Protein AF-A0A1Y0IFP1-F1 (afdb_monomer_lite)

pLDDT: mean 71.05, std 14.45, range [35.88, 90.44]

Organism: NCBI:txid141451

Structure (mmCIF, N/CA/C/O backbone):
data_AF-A0A1Y0IFP1-F1
#
_entry.id   AF-A0A1Y0IFP1-F1
#
loop_
_atom_site.group_PDB
_atom_site.id
_atom_site.type_symbol
_atom_site.label_atom_id
_atom_site.label_alt_id
_atom_site.label_comp_id
_atom_site.label_asym_id
_atom_site.label_entity_id
_atom_site.label_seq_id
_atom_site.pdbx_PDB_ins_code
_atom_site.Cartn_x
_atom_site.Cartn_y
_atom_site.Cartn_z
_atom_site.occupancy
_atom_site.B_iso_or_equiv
_atom_site.auth_seq_id
_atom_site.auth_comp_id
_atom_site.auth_asym_id
_atom_site.auth_atom_id
_atom_site.pdbx_PDB_model_num
ATOM 1 N N . MET A 1 1 ? 14.434 48.097 41.853 1.00 39.47 1 MET A N 1
ATOM 2 C CA . MET A 1 1 ? 14.015 47.614 40.520 1.00 39.47 1 MET A CA 1
ATOM 3 C C . MET A 1 1 ? 14.047 46.092 40.541 1.00 39.47 1 MET A C 1
ATOM 5 O O . MET A 1 1 ? 15.066 45.513 40.209 1.00 39.47 1 MET A O 1
ATOM 9 N N . ASN A 1 2 ? 12.968 45.457 41.003 1.00 35.88 2 ASN A N 1
ATOM 10 C CA . ASN A 1 2 ? 12.822 43.999 41.021 1.00 35.88 2 ASN A CA 1
ATOM 11 C C . ASN A 1 2 ? 11.522 43.679 40.283 1.00 35.88 2 ASN A C 1
ATOM 13 O O . ASN A 1 2 ? 10.449 43.979 40.799 1.00 35.88 2 ASN A O 1
ATOM 17 N N . HIS A 1 3 ? 11.609 43.127 39.073 1.00 41.09 3 HIS A N 1
ATOM 18 C CA . HIS A 1 3 ? 10.436 42.660 38.338 1.00 41.09 3 HIS A CA 1
ATOM 19 C C . HIS A 1 3 ? 10.371 41.136 38.398 1.00 41.09 3 HIS A C 1
ATOM 21 O O . HIS A 1 3 ? 11.137 40.428 37.751 1.00 41.09 3 HIS A O 1
ATOM 27 N N . ASN A 1 4 ? 9.440 40.673 39.231 1.00 44.25 4 ASN A N 1
ATOM 28 C CA . ASN A 1 4 ? 9.051 39.287 39.437 1.00 44.25 4 ASN A CA 1
ATOM 29 C C . ASN A 1 4 ? 8.322 38.784 38.176 1.00 44.25 4 ASN A C 1
ATOM 31 O O . ASN A 1 4 ? 7.269 39.305 37.812 1.00 44.25 4 ASN A O 1
ATOM 35 N N . TRP A 1 5 ? 8.903 37.812 37.470 1.00 40.59 5 TRP A N 1
ATOM 36 C CA . TRP A 1 5 ? 8.449 37.349 36.145 1.00 40.59 5 TRP A CA 1
ATOM 37 C C . TRP A 1 5 ? 7.457 36.166 36.212 1.00 40.59 5 TRP A C 1
ATOM 39 O O . TRP A 1 5 ? 7.154 35.550 35.195 1.00 40.59 5 TRP A O 1
ATOM 49 N N . ALA A 1 6 ? 6.956 35.822 37.405 1.00 49.34 6 ALA A N 1
ATOM 50 C CA . ALA A 1 6 ? 6.288 34.542 37.670 1.00 49.34 6 ALA A CA 1
ATOM 51 C C . ALA A 1 6 ? 4.742 34.563 37.679 1.00 49.34 6 ALA A C 1
ATOM 53 O O . ALA A 1 6 ? 4.132 33.523 37.899 1.00 49.34 6 ALA A O 1
ATOM 54 N N . GLU A 1 7 ? 4.074 35.690 37.405 1.00 48.81 7 GLU A N 1
ATOM 55 C CA . GLU A 1 7 ? 2.613 35.809 37.621 1.00 48.81 7 GLU A CA 1
ATOM 56 C C . GLU A 1 7 ? 1.741 35.890 36.350 1.00 48.81 7 GLU A C 1
ATOM 58 O O . GLU A 1 7 ? 0.549 36.173 36.439 1.00 48.81 7 GLU A O 1
ATOM 63 N N . LYS A 1 8 ? 2.271 35.638 35.141 1.00 50.06 8 LYS A N 1
ATOM 64 C CA . LYS A 1 8 ? 1.519 35.908 33.890 1.00 50.06 8 LYS A CA 1
ATOM 65 C C . LYS A 1 8 ? 0.903 34.728 33.130 1.00 50.06 8 LYS A C 1
ATOM 67 O O . LYS A 1 8 ? 0.351 34.965 32.056 1.00 50.06 8 LYS A O 1
ATOM 72 N N . HIS A 1 9 ? 0.885 33.496 33.649 1.00 47.38 9 HIS A N 1
ATOM 73 C CA . HIS A 1 9 ? 0.280 32.376 32.902 1.00 47.38 9 HIS A CA 1
ATOM 74 C C . HIS A 1 9 ? -0.525 31.363 33.743 1.00 47.38 9 HIS A C 1
ATOM 76 O O . HIS A 1 9 ? -0.052 30.253 33.976 1.00 47.38 9 HIS A O 1
ATOM 82 N N . PRO A 1 10 ? -1.795 31.643 34.095 1.00 47.75 10 PRO A N 1
ATOM 83 C CA . PRO A 1 10 ? -2.698 30.630 34.635 1.00 47.75 10 PRO A CA 1
ATOM 84 C C . PRO A 1 10 ? -3.488 29.960 33.496 1.00 47.75 10 PRO A C 1
ATOM 86 O O . PRO A 1 10 ? -4.673 30.225 33.332 1.00 47.75 10 PRO A O 1
ATOM 89 N N . ARG A 1 11 ? -2.845 29.140 32.645 1.00 44.00 11 ARG A N 1
ATOM 90 C CA . ARG A 1 11 ? -3.553 28.357 31.595 1.00 44.00 11 ARG A CA 1
ATOM 91 C C . ARG A 1 11 ? -2.975 26.965 31.290 1.00 44.00 11 ARG A C 1
ATOM 93 O O . ARG A 1 11 ? -3.316 26.369 30.274 1.00 44.00 11 ARG A O 1
ATOM 100 N N . PHE A 1 12 ? -2.155 26.399 32.173 1.00 52.84 12 PHE A N 1
ATOM 101 C CA . PHE A 1 12 ? -1.740 24.994 32.082 1.00 52.84 12 PHE A CA 1
ATOM 102 C C . PHE A 1 12 ? -2.492 24.180 33.134 1.00 52.84 12 PHE A C 1
ATOM 104 O O . PHE A 1 12 ? -2.052 24.106 34.272 1.00 52.84 12 PHE A O 1
ATOM 111 N N . GLY A 1 13 ? -3.644 23.594 32.790 1.00 53.62 13 GLY A N 1
ATOM 112 C CA . GLY A 1 13 ? -4.317 22.741 33.776 1.00 53.62 13 GLY A CA 1
ATOM 113 C C . GLY A 1 13 ? -5.567 21.965 33.379 1.00 53.62 13 GLY A C 1
ATOM 114 O O . GLY A 1 13 ? -5.883 21.023 34.089 1.00 53.62 13 GLY A O 1
ATOM 115 N N . GLN A 1 14 ? -6.283 22.282 32.291 1.00 48.28 14 GLN A N 1
ATOM 116 C CA . GLN A 1 14 ? -7.579 21.612 32.024 1.00 48.28 14 GLN A CA 1
ATOM 117 C C . GLN A 1 14 ? -7.843 21.223 30.557 1.00 48.28 14 GLN A C 1
ATOM 119 O O . GLN A 1 14 ? -8.987 21.125 30.133 1.00 48.28 14 GLN A O 1
ATOM 124 N N . GLY A 1 15 ? -6.794 20.965 29.767 1.00 47.62 15 GLY A N 1
ATOM 125 C CA . GLY A 1 15 ? -6.929 20.489 28.376 1.00 47.62 15 GLY A CA 1
ATOM 126 C C . GLY A 1 15 ? -6.120 19.237 28.021 1.00 47.62 15 GLY A C 1
ATOM 127 O O . GLY A 1 15 ? -6.181 18.779 26.885 1.00 47.62 15 GLY A O 1
ATOM 128 N N . GLN A 1 16 ? -5.343 18.681 28.957 1.00 53.25 16 GLN A N 1
ATOM 129 C CA . GLN A 1 16 ? -4.388 17.603 28.655 1.00 53.25 16 GLN A CA 1
ATOM 130 C C . GLN A 1 16 ? -5.022 16.202 28.642 1.00 53.25 16 GLN A C 1
ATOM 132 O O . GLN A 1 16 ? -4.503 15.308 27.979 1.00 53.25 16 GLN A O 1
ATOM 137 N N . ALA A 1 17 ? -6.157 15.997 29.317 1.00 52.28 17 ALA A N 1
ATOM 138 C CA . ALA A 1 17 ? -6.799 14.681 29.378 1.00 52.28 17 ALA A CA 1
ATOM 139 C C . ALA A 1 17 ? -7.459 14.284 28.041 1.00 52.28 17 ALA A C 1
ATOM 141 O O . ALA A 1 17 ? -7.313 13.149 27.590 1.00 52.28 17 ALA A O 1
ATOM 142 N N . LEU A 1 18 ? -8.116 15.232 27.357 1.00 51.00 18 LEU A N 1
ATOM 143 C CA . LEU A 1 18 ? -8.811 14.968 26.089 1.00 51.00 18 LEU A CA 1
ATOM 144 C C . LEU A 1 18 ? -7.840 14.760 24.917 1.00 51.00 18 LEU A C 1
ATOM 146 O O . LEU A 1 18 ? -8.060 13.890 24.077 1.00 51.00 18 LEU A O 1
ATOM 150 N N . THR A 1 19 ? -6.733 15.506 24.867 1.00 57.38 19 THR A N 1
ATOM 151 C CA . THR A 1 19 ? -5.720 15.348 23.810 1.00 57.38 19 THR A CA 1
ATOM 152 C C . THR A 1 19 ? -4.904 14.070 23.977 1.00 57.38 19 THR A C 1
ATOM 154 O O . THR A 1 19 ? -4.587 13.418 22.981 1.00 57.38 19 THR A O 1
ATOM 157 N N . SER A 1 20 ? -4.615 13.660 25.214 1.00 57.84 20 SER A N 1
ATOM 158 C CA . SER A 1 20 ? -3.878 12.421 25.494 1.00 57.84 20 SER A CA 1
ATOM 159 C C . SER A 1 20 ? -4.678 11.174 25.108 1.00 57.84 20 SER A C 1
ATOM 161 O O . SER A 1 20 ? -4.126 10.270 24.482 1.00 57.84 20 SER A O 1
ATOM 163 N N . ALA A 1 21 ? -5.987 11.145 25.386 1.00 53.50 21 ALA A N 1
ATOM 164 C CA . ALA A 1 21 ? -6.860 10.035 24.995 1.00 53.50 21 ALA A CA 1
ATOM 165 C C . ALA A 1 21 ? -7.050 9.945 23.467 1.00 53.50 21 ALA A C 1
ATOM 167 O O . ALA A 1 21 ? -6.916 8.864 22.891 1.00 53.50 21 ALA A O 1
ATOM 168 N N . LEU A 1 22 ? -7.267 11.080 22.787 1.00 54.16 22 LEU A N 1
ATOM 169 C CA . LEU A 1 22 ? -7.369 11.129 21.320 1.00 54.16 22 LEU A CA 1
ATOM 170 C C . LEU A 1 22 ? -6.052 10.738 20.629 1.00 54.16 22 LEU A C 1
ATOM 172 O O . LEU A 1 22 ? -6.069 10.054 19.605 1.00 54.16 22 LEU A O 1
ATOM 176 N N . THR A 1 23 ? -4.909 11.114 21.209 1.00 60.47 23 THR A N 1
ATOM 177 C CA . THR A 1 23 ? -3.589 10.702 20.709 1.00 60.47 23 THR A CA 1
ATOM 178 C C . THR A 1 23 ? -3.365 9.208 20.938 1.00 60.47 23 THR A C 1
ATOM 180 O O . THR A 1 23 ? -2.937 8.514 20.021 1.00 60.47 23 THR A O 1
ATOM 183 N N . SER A 1 24 ? -3.719 8.677 22.110 1.00 57.31 24 SER A N 1
ATOM 184 C CA . SER A 1 24 ? -3.592 7.248 22.429 1.00 57.31 24 SER A CA 1
ATOM 185 C C . SER A 1 24 ? -4.403 6.367 21.466 1.00 57.31 24 SER A C 1
ATOM 187 O O . SER A 1 24 ? -3.849 5.470 20.825 1.00 57.31 24 SER A O 1
ATOM 189 N N . LEU A 1 25 ? -5.680 6.702 21.235 1.00 56.22 25 LEU A N 1
ATOM 190 C CA . LEU A 1 25 ? -6.543 5.995 20.276 1.00 56.22 25 LEU A CA 1
ATOM 191 C C . LEU A 1 25 ? -6.045 6.131 18.824 1.00 56.22 25 LEU A C 1
ATOM 193 O O . LEU A 1 25 ? -6.084 5.174 18.041 1.00 56.22 25 LEU A O 1
ATOM 197 N N . GLY A 1 26 ? -5.521 7.306 18.462 1.00 60.22 26 GLY A N 1
ATOM 198 C CA . GLY A 1 26 ? -4.881 7.543 17.168 1.00 60.22 26 GLY A CA 1
ATOM 199 C C . GLY A 1 26 ? -3.606 6.718 16.964 1.00 60.22 26 GLY A C 1
ATOM 200 O O . GLY A 1 26 ? -3.353 6.234 15.868 1.00 60.22 26 GLY A O 1
ATOM 201 N N . THR A 1 27 ? -2.814 6.488 18.009 1.00 60.69 27 THR A N 1
ATOM 202 C CA . THR A 1 27 ? -1.522 5.792 17.879 1.00 60.69 27 THR A CA 1
ATOM 203 C C . THR A 1 27 ? -1.719 4.282 17.732 1.00 60.69 27 THR A C 1
ATOM 205 O O . THR A 1 27 ? -1.158 3.669 16.826 1.00 60.69 27 THR A O 1
ATOM 208 N N . VAL A 1 28 ? -2.613 3.698 18.539 1.00 60.19 28 VAL A N 1
ATOM 209 C CA . VAL A 1 28 ? -2.962 2.264 18.486 1.00 60.19 28 VAL A CA 1
ATOM 210 C C . VAL A 1 28 ? -3.570 1.881 17.134 1.00 60.19 28 VAL A C 1
ATOM 212 O O . VAL A 1 28 ? -3.229 0.850 16.551 1.00 60.19 28 VAL A O 1
ATOM 215 N N . SER A 1 29 ? -4.449 2.734 16.602 1.00 62.25 29 SER A N 1
ATOM 216 C CA . SER A 1 29 ? -5.057 2.519 15.288 1.00 62.25 29 SER A CA 1
ATOM 217 C C . SER A 1 29 ? -4.041 2.551 14.148 1.00 62.25 29 SER A C 1
ATOM 219 O O . SER A 1 29 ? -4.097 1.704 13.254 1.00 62.25 29 SER A O 1
ATOM 221 N N . LEU A 1 30 ? -3.101 3.495 14.196 1.00 68.12 30 LEU A N 1
ATOM 222 C CA . LEU A 1 30 ? -2.040 3.620 13.202 1.00 68.12 30 LEU A CA 1
ATOM 223 C C . LEU A 1 30 ? -1.070 2.440 13.251 1.00 68.12 30 LEU A C 1
ATOM 225 O O . LEU A 1 30 ? -0.670 1.940 12.199 1.00 68.12 30 LEU A O 1
ATOM 229 N N . ASP A 1 31 ? -0.704 1.970 14.442 1.00 70.25 31 ASP A N 1
ATOM 230 C CA . ASP A 1 31 ? 0.204 0.834 14.580 1.00 70.25 31 ASP A CA 1
ATOM 231 C C . ASP A 1 31 ? -0.402 -0.438 13.991 1.00 70.25 31 ASP A C 1
ATOM 233 O O . ASP A 1 31 ? 0.243 -1.094 13.168 1.00 70.25 31 ASP A O 1
ATOM 237 N N . LEU A 1 32 ? -1.660 -0.750 14.304 1.00 72.56 32 LEU A N 1
ATOM 238 C CA . LEU A 1 32 ? -2.330 -1.935 13.765 1.00 72.56 32 LEU A CA 1
ATOM 239 C C . LEU A 1 32 ? -2.459 -1.889 12.231 1.00 72.56 32 LEU A C 1
ATOM 241 O O . LEU A 1 32 ? -2.178 -2.882 11.550 1.00 72.56 32 LEU A O 1
ATOM 245 N N . ASP A 1 33 ? -2.774 -0.721 11.668 1.00 73.81 33 ASP A N 1
ATOM 246 C CA . ASP A 1 33 ? -2.806 -0.523 10.217 1.00 73.81 33 ASP A CA 1
ATOM 247 C C . ASP A 1 33 ? -1.417 -0.738 9.580 1.00 73.81 33 ASP A C 1
ATOM 249 O O . ASP A 1 33 ? -1.301 -1.321 8.493 1.00 73.81 33 ASP A O 1
ATOM 253 N N . HIS A 1 34 ? -0.337 -0.321 10.253 1.00 78.94 34 HIS A N 1
ATOM 254 C CA . HIS A 1 34 ? 1.031 -0.593 9.802 1.00 78.94 34 HIS A CA 1
ATOM 255 C C . HIS A 1 34 ? 1.375 -2.085 9.849 1.00 78.94 34 HIS A C 1
ATOM 257 O O . HIS A 1 34 ? 2.002 -2.584 8.911 1.00 78.94 34 HIS A O 1
ATOM 263 N N . TRP A 1 35 ? 0.957 -2.806 10.893 1.00 79.62 35 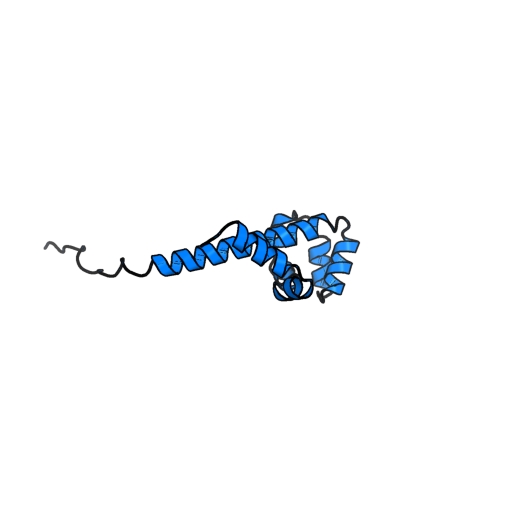TRP A N 1
ATOM 264 C CA . TRP A 1 35 ? 1.177 -4.251 11.017 1.00 79.62 35 TRP A CA 1
ATOM 265 C C . TRP A 1 35 ? 0.469 -5.040 9.908 1.00 79.62 35 TRP A C 1
ATOM 267 O O . TRP A 1 35 ? 1.092 -5.897 9.276 1.00 79.62 35 TRP A O 1
ATOM 277 N N . ILE A 1 36 ? -0.786 -4.705 9.592 1.00 78.81 36 ILE A N 1
ATOM 278 C CA . ILE A 1 36 ? -1.541 -5.351 8.503 1.00 78.81 36 ILE A CA 1
ATOM 279 C C . ILE A 1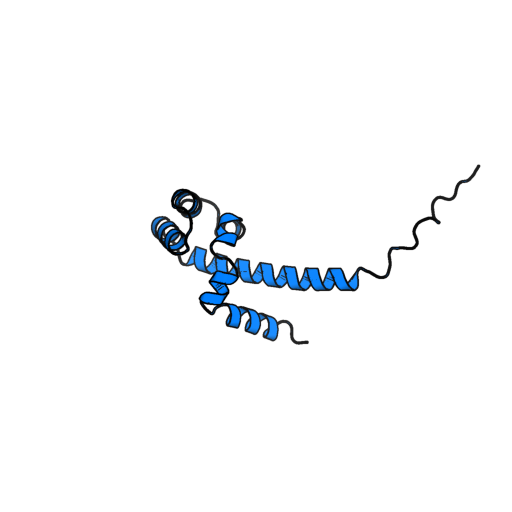 36 ? -0.864 -5.091 7.148 1.00 78.81 36 ILE A C 1
ATOM 281 O O . ILE A 1 36 ? -0.619 -6.023 6.377 1.00 78.81 36 ILE A O 1
ATOM 285 N N . ARG A 1 37 ? -0.480 -3.840 6.863 1.00 81.31 37 ARG A N 1
ATOM 286 C CA . ARG A 1 37 ? 0.243 -3.489 5.624 1.00 81.31 37 ARG A CA 1
ATOM 287 C C . ARG A 1 37 ? 1.596 -4.194 5.528 1.00 81.31 37 ARG A C 1
ATOM 289 O O . ARG A 1 37 ? 1.980 -4.649 4.448 1.00 81.31 37 ARG A O 1
ATOM 296 N N . MET A 1 38 ? 2.294 -4.345 6.651 1.00 85.44 38 MET A N 1
ATOM 297 C CA . MET A 1 38 ? 3.552 -5.083 6.719 1.00 85.44 38 MET A CA 1
ATOM 298 C C . MET A 1 38 ? 3.348 -6.571 6.400 1.00 85.44 38 MET A C 1
ATOM 300 O O . MET A 1 38 ? 4.157 -7.150 5.670 1.00 85.44 38 MET A O 1
ATOM 304 N N . ALA A 1 39 ? 2.266 -7.185 6.888 1.00 83.94 39 ALA A N 1
ATOM 305 C CA . ALA A 1 39 ? 1.925 -8.574 6.586 1.00 83.94 39 ALA A CA 1
ATOM 306 C C . ALA A 1 39 ? 1.701 -8.790 5.077 1.00 83.94 39 ALA A C 1
ATOM 308 O O . ALA A 1 39 ? 2.309 -9.692 4.494 1.00 83.94 39 ALA A O 1
ATOM 309 N N . TYR A 1 40 ? 0.950 -7.902 4.415 1.00 82.31 40 TYR A N 1
ATOM 310 C CA . TYR A 1 40 ? 0.799 -7.916 2.952 1.00 82.31 40 TYR A CA 1
ATOM 311 C C . TYR A 1 40 ? 2.141 -7.761 2.223 1.00 82.31 40 TYR A C 1
ATOM 313 O O . TYR A 1 40 ? 2.436 -8.501 1.279 1.00 82.31 40 TYR A O 1
ATOM 321 N N . TRP A 1 41 ? 3.007 -6.861 2.697 1.00 85.06 41 TRP A N 1
ATOM 322 C CA . TRP A 1 41 ? 4.351 -6.683 2.135 1.00 85.06 41 TRP A CA 1
ATOM 323 C C . TRP A 1 41 ? 5.234 -7.928 2.251 1.00 85.06 41 TRP A C 1
ATOM 325 O O . TRP A 1 41 ? 6.044 -8.186 1.357 1.00 85.06 41 TRP A O 1
ATOM 335 N N . ARG A 1 42 ? 5.082 -8.713 3.324 1.00 84.25 42 ARG A N 1
ATOM 336 C CA . ARG A 1 42 ? 5.777 -10.001 3.496 1.00 84.25 42 ARG A CA 1
ATOM 337 C C . ARG A 1 42 ? 5.177 -11.099 2.617 1.00 84.25 42 ARG A C 1
ATOM 339 O O . ARG A 1 42 ? 5.922 -11.950 2.129 1.00 84.25 42 ARG A O 1
ATOM 346 N N . GLN A 1 43 ? 3.866 -11.062 2.381 1.00 87.00 43 GLN A N 1
ATOM 347 C CA . GLN A 1 43 ? 3.178 -11.993 1.485 1.00 87.00 43 GLN A CA 1
ATOM 348 C C . GLN A 1 43 ? 3.637 -11.811 0.029 1.00 87.00 43 GLN A C 1
ATOM 350 O O . GLN A 1 43 ? 3.872 -12.785 -0.689 1.00 87.00 43 GLN A O 1
ATOM 355 N N . TRP A 1 44 ? 3.829 -10.570 -0.421 1.00 88.88 44 TRP A N 1
ATOM 356 C CA . TRP A 1 44 ? 4.259 -10.280 -1.789 1.00 88.88 44 TRP A CA 1
ATOM 357 C C . TRP A 1 44 ? 5.782 -10.344 -1.927 1.00 88.88 44 TRP A C 1
ATOM 359 O O . TRP A 1 44 ? 6.436 -9.319 -2.060 1.00 88.88 44 TRP A O 1
ATOM 369 N N . ARG A 1 45 ? 6.388 -11.539 -1.931 1.00 83.62 45 ARG A N 1
ATOM 370 C CA . ARG A 1 45 ? 7.864 -11.657 -1.990 1.00 83.62 45 ARG A CA 1
ATOM 371 C C . ARG A 1 45 ? 8.496 -11.104 -3.274 1.00 83.62 45 ARG A C 1
ATOM 373 O O . ARG A 1 45 ? 9.571 -10.514 -3.220 1.00 83.62 45 ARG A O 1
ATOM 380 N N . LYS A 1 46 ? 7.858 -11.291 -4.433 1.00 89.06 46 LYS A N 1
ATOM 381 C CA . LYS A 1 46 ? 8.443 -10.937 -5.740 1.00 89.06 46 LYS A CA 1
ATOM 382 C C . LYS A 1 46 ? 8.109 -9.483 -6.124 1.00 89.06 46 LYS A C 1
ATOM 384 O O . LYS A 1 46 ? 6.930 -9.128 -6.072 1.00 89.06 46 LYS A O 1
ATOM 389 N N . PRO A 1 47 ? 9.077 -8.672 -6.607 1.00 86.00 47 PRO A N 1
ATOM 390 C CA . PRO A 1 47 ? 8.824 -7.311 -7.103 1.00 86.00 47 PRO A CA 1
ATOM 391 C C . PRO A 1 47 ? 7.688 -7.244 -8.126 1.00 86.00 47 PRO A C 1
ATOM 393 O O . PRO A 1 47 ? 6.772 -6.443 -7.986 1.00 86.00 47 PRO A O 1
ATOM 396 N N . ARG A 1 48 ? 7.659 -8.176 -9.087 1.00 88.00 48 ARG A N 1
ATOM 397 C CA . ARG A 1 48 ? 6.588 -8.261 -10.097 1.00 88.00 48 ARG A CA 1
ATOM 398 C C . ARG A 1 48 ? 5.197 -8.463 -9.482 1.00 88.00 48 ARG A C 1
ATOM 400 O O . ARG A 1 48 ? 4.226 -7.888 -9.961 1.00 88.00 48 ARG A O 1
ATOM 407 N N . THR A 1 49 ? 5.096 -9.250 -8.409 1.00 90.44 49 THR A N 1
ATOM 408 C CA . THR A 1 49 ? 3.833 -9.481 -7.691 1.00 90.44 49 THR A CA 1
ATOM 409 C C . THR A 1 49 ? 3.390 -8.231 -6.941 1.00 90.44 49 THR A C 1
ATOM 411 O O . THR A 1 49 ? 2.215 -7.884 -7.002 1.00 90.44 49 THR A O 1
ATOM 414 N N . LYS A 1 50 ? 4.327 -7.519 -6.301 1.00 88.25 50 LYS A N 1
ATOM 415 C CA . LYS A 1 50 ? 4.057 -6.236 -5.633 1.00 88.25 50 LYS A CA 1
ATOM 416 C C . LYS A 1 50 ? 3.503 -5.216 -6.625 1.00 88.25 50 LYS A C 1
ATOM 418 O O . LYS A 1 50 ? 2.428 -4.682 -6.391 1.00 88.25 50 LYS A O 1
ATOM 423 N N . VAL A 1 51 ? 4.178 -5.020 -7.761 1.00 88.50 51 VAL A N 1
ATOM 424 C CA . VAL A 1 51 ? 3.734 -4.089 -8.814 1.00 88.50 51 VAL A CA 1
ATOM 425 C C . VAL A 1 51 ? 2.346 -4.467 -9.331 1.00 88.50 51 VAL A C 1
ATOM 427 O O . VAL A 1 51 ? 1.466 -3.616 -9.379 1.00 88.50 51 VAL A O 1
ATOM 430 N N . ARG A 1 52 ? 2.109 -5.747 -9.651 1.00 89.19 52 ARG A N 1
ATOM 431 C CA . ARG A 1 52 ? 0.806 -6.209 -10.154 1.00 89.19 52 ARG A CA 1
ATOM 432 C C . ARG A 1 52 ? -0.317 -6.001 -9.139 1.00 89.19 52 ARG A C 1
ATOM 434 O O . ARG A 1 52 ? -1.413 -5.614 -9.529 1.00 89.19 52 ARG A O 1
ATOM 441 N N . ASN A 1 53 ? -0.058 -6.262 -7.860 1.00 88.19 53 ASN A N 1
ATOM 442 C CA . ASN A 1 53 ? -1.053 -6.067 -6.812 1.00 88.19 53 ASN A CA 1
ATOM 443 C C . ASN A 1 53 ? -1.315 -4.581 -6.568 1.00 88.19 53 ASN A C 1
ATOM 445 O O . ASN A 1 53 ? -2.471 -4.196 -6.508 1.00 88.19 53 ASN A O 1
ATOM 449 N N . LEU A 1 54 ? -0.282 -3.737 -6.546 1.00 86.25 54 LEU A N 1
ATOM 450 C CA . LEU A 1 54 ? -0.451 -2.284 -6.476 1.00 86.25 54 LEU A CA 1
ATOM 451 C C . LEU A 1 54 ? -1.271 -1.760 -7.669 1.00 86.25 54 LEU A C 1
ATOM 453 O O . LEU A 1 54 ? -2.238 -1.032 -7.483 1.00 86.25 54 LEU A O 1
ATOM 457 N N . MET A 1 55 ? -0.983 -2.201 -8.892 1.00 87.31 55 MET A N 1
ATOM 458 C CA . MET A 1 55 ? -1.783 -1.810 -10.058 1.00 87.31 55 MET A CA 1
ATOM 459 C C . MET A 1 55 ? -3.254 -2.241 -9.946 1.00 87.31 55 MET A C 1
ATOM 461 O O . MET A 1 55 ? -4.139 -1.466 -10.292 1.00 87.31 55 MET A O 1
ATOM 465 N N . LYS A 1 56 ? -3.539 -3.440 -9.413 1.00 85.44 56 LYS A N 1
ATOM 466 C CA . LYS A 1 56 ? -4.920 -3.889 -9.143 1.00 85.44 56 LYS A CA 1
ATOM 467 C C . LYS A 1 56 ? -5.648 -3.017 -8.116 1.00 85.44 56 LYS A C 1
ATOM 469 O O . LYS A 1 56 ? -6.868 -2.944 -8.152 1.00 85.44 56 LYS A O 1
ATOM 474 N N . LEU A 1 57 ? -4.905 -2.375 -7.217 1.00 80.81 57 LEU A N 1
ATOM 475 C CA . LEU A 1 57 ? -5.424 -1.437 -6.221 1.00 80.81 57 LEU A CA 1
ATOM 476 C C . LEU A 1 57 ? -5.595 -0.012 -6.774 1.00 80.81 57 LEU A C 1
ATOM 478 O O . LEU A 1 57 ? -5.950 0.888 -6.021 1.00 80.81 57 LEU A O 1
ATOM 482 N N . GLY A 1 58 ? -5.332 0.208 -8.067 1.00 82.38 58 GLY A N 1
ATOM 483 C CA . GLY A 1 58 ? -5.479 1.514 -8.713 1.00 82.38 58 GLY A CA 1
ATOM 484 C C . GLY A 1 58 ? -4.251 2.419 -8.600 1.00 82.38 58 GLY A C 1
ATOM 485 O O . GLY A 1 58 ? -4.339 3.606 -8.903 1.00 82.38 58 GLY A O 1
ATOM 486 N N . VAL A 1 59 ? -3.091 1.894 -8.183 1.00 82.94 59 VAL A N 1
ATOM 487 C CA . VAL A 1 59 ? -1.845 2.677 -8.177 1.00 82.94 59 VAL A CA 1
ATOM 488 C C . VAL A 1 59 ? -1.385 2.926 -9.611 1.00 82.94 59 VAL A C 1
ATOM 490 O O . VAL A 1 59 ? -1.264 1.985 -10.398 1.00 82.94 59 VAL A O 1
ATOM 493 N N . HIS A 1 60 ? -1.045 4.178 -9.933 1.00 85.12 60 HIS A N 1
ATOM 494 C CA . HIS A 1 60 ? -0.436 4.521 -11.217 1.00 85.12 60 HIS A CA 1
ATOM 495 C C . HIS A 1 60 ? 0.828 3.684 -11.470 1.00 85.12 60 HIS A C 1
ATOM 497 O O . HIS A 1 60 ? 1.650 3.500 -10.570 1.00 85.12 60 HIS A O 1
ATOM 503 N N . VAL A 1 61 ? 1.012 3.202 -12.702 1.00 85.12 61 VAL A N 1
ATOM 504 C CA . VAL A 1 61 ? 2.047 2.211 -13.055 1.00 85.12 61 VAL A CA 1
ATOM 505 C C . VAL A 1 61 ? 3.445 2.645 -12.610 1.00 85.12 61 VAL A C 1
ATOM 507 O O . VAL A 1 61 ? 4.174 1.855 -12.014 1.00 85.12 61 VAL A O 1
ATOM 510 N N . GLN A 1 62 ? 3.806 3.912 -12.824 1.00 86.44 62 GLN A N 1
ATOM 511 C CA . GLN A 1 62 ? 5.116 4.442 -12.428 1.00 86.44 62 GLN A CA 1
ATOM 512 C C . GLN A 1 62 ? 5.330 4.391 -10.907 1.00 86.44 62 GLN A C 1
ATOM 514 O O . GLN A 1 62 ? 6.388 3.967 -10.441 1.00 86.44 62 GLN A O 1
ATOM 519 N N . ALA A 1 63 ? 4.309 4.758 -10.129 1.00 84.56 63 ALA A N 1
ATOM 520 C CA . ALA A 1 63 ? 4.362 4.700 -8.672 1.00 84.56 63 ALA A CA 1
ATOM 521 C C . ALA A 1 63 ? 4.382 3.244 -8.178 1.00 84.56 63 ALA A C 1
ATOM 523 O O . ALA A 1 63 ? 5.167 2.895 -7.296 1.00 84.56 63 ALA A O 1
ATOM 524 N N . ALA A 1 64 ? 3.594 2.362 -8.800 1.00 86.38 64 ALA A N 1
ATOM 525 C CA . ALA A 1 64 ? 3.579 0.937 -8.486 1.00 86.38 64 ALA A CA 1
ATOM 526 C C . ALA A 1 64 ? 4.954 0.290 -8.704 1.00 86.38 64 ALA A C 1
ATOM 528 O O . ALA A 1 64 ? 5.409 -0.473 -7.851 1.00 86.38 64 ALA A O 1
ATOM 529 N N . VAL A 1 65 ? 5.635 0.620 -9.808 1.00 87.38 65 VAL A N 1
ATOM 530 C CA . VAL A 1 65 ? 7.003 0.162 -10.093 1.00 87.38 65 VAL A CA 1
ATOM 531 C C . VAL A 1 65 ? 7.979 0.705 -9.055 1.00 87.38 65 VAL A C 1
ATOM 533 O O . VAL A 1 65 ? 8.688 -0.094 -8.446 1.00 87.38 65 VAL A O 1
ATOM 536 N N . ALA A 1 66 ? 7.964 2.015 -8.784 1.00 87.31 66 ALA A N 1
ATOM 537 C CA . ALA A 1 66 ? 8.858 2.648 -7.812 1.00 87.31 66 ALA A CA 1
ATOM 538 C C . ALA A 1 66 ? 8.735 2.030 -6.406 1.00 87.31 66 ALA A C 1
ATOM 540 O O . ALA A 1 66 ? 9.741 1.735 -5.756 1.00 87.31 66 ALA A O 1
ATOM 541 N N . TYR A 1 67 ? 7.508 1.766 -5.950 1.00 84.81 67 TYR A N 1
ATOM 542 C CA . TYR A 1 67 ? 7.275 1.112 -4.663 1.00 84.81 67 TYR A CA 1
ATOM 543 C C . TYR A 1 67 ? 7.579 -0.389 -4.710 1.00 84.81 67 TYR A C 1
ATOM 545 O O . TYR A 1 67 ? 8.125 -0.929 -3.753 1.00 84.81 67 TYR A O 1
ATOM 553 N N . GLY A 1 68 ? 7.279 -1.077 -5.813 1.00 85.38 68 GLY A N 1
ATOM 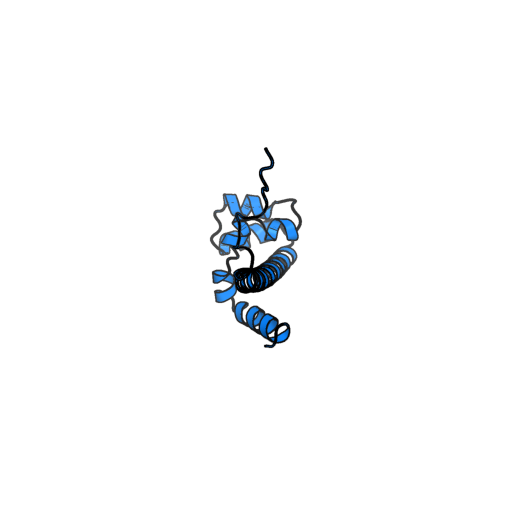554 C CA . GLY A 1 68 ? 7.469 -2.522 -5.950 1.00 85.38 68 GLY A CA 1
ATOM 555 C C . GLY A 1 68 ? 8.933 -2.972 -5.996 1.00 85.38 68 GLY A C 1
ATOM 556 O O . GLY A 1 68 ? 9.242 -4.058 -5.496 1.00 85.38 68 GLY A O 1
ATOM 557 N N . ILE A 1 69 ? 9.824 -2.144 -6.554 1.00 87.25 69 ILE A N 1
ATOM 558 C CA . ILE A 1 69 ? 11.272 -2.417 -6.656 1.00 87.25 69 ILE A CA 1
ATOM 559 C C . ILE A 1 69 ? 12.085 -1.830 -5.497 1.00 87.25 69 ILE A C 1
ATOM 561 O O . ILE A 1 69 ? 13.309 -1.942 -5.487 1.00 87.25 69 ILE A O 1
ATOM 565 N N . THR A 1 70 ? 11.428 -1.191 -4.526 1.00 85.50 70 THR A N 1
ATOM 566 C CA . THR A 1 70 ? 12.124 -0.545 -3.415 1.00 85.50 70 THR A CA 1
ATOM 567 C C . THR A 1 70 ? 12.976 -1.543 -2.626 1.00 85.50 70 THR A C 1
ATOM 569 O O . THR A 1 70 ? 12.531 -2.641 -2.282 1.00 85.50 70 THR A O 1
ATOM 572 N N . THR A 1 71 ? 14.201 -1.140 -2.295 1.00 81.44 71 THR A N 1
ATOM 573 C CA . THR A 1 71 ? 15.099 -1.879 -1.392 1.00 81.44 71 THR A CA 1
ATOM 574 C C . THR A 1 71 ? 14.761 -1.640 0.080 1.00 81.44 71 THR A C 1
ATOM 576 O O . THR A 1 71 ? 15.367 -2.234 0.971 1.00 81.44 71 THR A O 1
ATOM 579 N N . LYS A 1 72 ? 13.791 -0.759 0.366 1.00 84.19 72 LYS A N 1
ATOM 580 C CA . LYS A 1 72 ? 13.351 -0.466 1.729 1.00 84.19 72 LYS A CA 1
ATOM 581 C C . LYS A 1 72 ? 12.643 -1.684 2.329 1.00 84.19 72 LYS A C 1
ATOM 583 O O . LYS A 1 72 ? 11.826 -2.343 1.685 1.00 84.19 72 LYS A O 1
ATOM 588 N N . GLY A 1 73 ? 12.958 -1.964 3.594 1.00 83.69 73 GLY A N 1
ATOM 589 C CA . GLY A 1 73 ? 12.334 -3.052 4.340 1.00 83.69 73 GLY A CA 1
ATOM 590 C C . GLY A 1 73 ? 10.821 -2.844 4.532 1.00 83.69 73 GLY A C 1
ATOM 591 O O . GLY A 1 73 ? 10.352 -1.702 4.501 1.00 83.69 73 GLY A O 1
ATOM 592 N N . PRO A 1 74 ? 10.054 -3.919 4.798 1.00 81.62 74 PRO A N 1
ATOM 593 C CA . PRO A 1 74 ? 8.588 -3.887 4.877 1.00 81.62 74 PRO A CA 1
ATOM 594 C C . PRO A 1 74 ? 8.027 -2.814 5.817 1.00 81.62 74 PRO A C 1
ATOM 596 O O . PRO A 1 74 ? 7.016 -2.187 5.508 1.00 81.62 74 PRO A O 1
ATOM 599 N N . TRP A 1 75 ? 8.708 -2.560 6.939 1.00 83.44 75 TRP A N 1
ATOM 600 C CA . TRP A 1 75 ? 8.312 -1.542 7.914 1.00 83.44 75 TRP A CA 1
ATOM 601 C C . TRP A 1 75 ? 8.397 -0.116 7.358 1.00 83.44 75 TRP A C 1
ATOM 603 O O . TRP A 1 75 ? 7.445 0.652 7.471 1.00 83.44 75 TRP A O 1
ATOM 613 N N . ARG A 1 76 ? 9.511 0.238 6.697 1.00 83.88 76 ARG A N 1
ATOM 614 C CA . ARG A 1 76 ? 9.656 1.559 6.059 1.00 83.88 76 ARG A CA 1
ATOM 615 C C . ARG A 1 76 ? 8.695 1.722 4.883 1.00 83.88 76 ARG A C 1
ATOM 617 O O . ARG A 1 76 ? 8.129 2.797 4.715 1.00 83.88 76 ARG A O 1
ATOM 624 N N . SER A 1 77 ? 8.481 0.665 4.103 1.00 84.06 77 SER A N 1
ATOM 625 C CA . SER A 1 77 ? 7.552 0.699 2.969 1.00 84.06 77 SER A CA 1
ATOM 626 C C . SER A 1 77 ? 6.105 0.891 3.432 1.00 84.06 77 SER A C 1
ATOM 628 O O . SER A 1 77 ? 5.386 1.706 2.869 1.00 84.06 77 SER A O 1
ATOM 630 N N . SER A 1 78 ? 5.691 0.251 4.527 1.00 80.88 78 SER A N 1
ATOM 631 C CA . SER A 1 78 ? 4.323 0.379 5.063 1.00 80.88 78 SER A CA 1
ATOM 632 C C . SER A 1 78 ? 3.968 1.792 5.547 1.00 80.88 78 SER A C 1
ATOM 634 O O . SER A 1 78 ? 2.792 2.143 5.566 1.00 80.88 78 SER A O 1
ATOM 636 N N . LYS A 1 79 ? 4.976 2.606 5.893 1.00 82.94 79 LYS A N 1
ATOM 637 C CA . LYS A 1 79 ? 4.834 4.014 6.311 1.00 82.94 79 LYS A CA 1
ATOM 638 C C . LYS A 1 79 ? 4.946 5.011 5.157 1.00 82.94 79 LYS A C 1
ATOM 640 O O . LYS A 1 79 ? 4.873 6.217 5.369 1.00 82.94 79 LYS A O 1
ATOM 645 N N . SER A 1 80 ? 5.196 4.533 3.939 1.00 82.94 80 SER A N 1
ATOM 646 C CA . SER A 1 80 ? 5.327 5.418 2.786 1.00 82.94 80 SER A CA 1
ATOM 647 C C . SER A 1 80 ? 3.946 5.961 2.404 1.00 82.94 80 SER A C 1
ATOM 649 O O . SER A 1 80 ? 3.020 5.163 2.242 1.00 82.94 80 SER A O 1
ATOM 651 N N . PRO A 1 81 ? 3.786 7.280 2.198 1.00 77.88 81 PRO A N 1
ATOM 652 C CA . PRO A 1 81 ? 2.476 7.891 1.965 1.00 77.88 81 PRO A CA 1
ATOM 653 C C . PRO A 1 81 ? 1.766 7.313 0.733 1.00 77.88 81 PRO A C 1
ATOM 655 O O . PRO A 1 81 ? 0.565 7.071 0.776 1.00 77.88 81 PRO A O 1
ATOM 658 N N . GLY A 1 82 ? 2.506 6.974 -0.329 1.00 75.31 82 GLY A N 1
ATOM 659 C CA . GLY A 1 82 ? 1.930 6.314 -1.506 1.00 75.31 82 GLY A CA 1
ATOM 660 C C . GLY A 1 82 ? 1.394 4.904 -1.232 1.00 75.31 82 GLY A C 1
ATOM 661 O O . GLY A 1 82 ? 0.413 4.490 -1.838 1.00 75.31 82 GLY A O 1
ATOM 662 N N . ILE A 1 83 ? 1.974 4.174 -0.276 1.00 77.06 83 ILE A N 1
ATOM 663 C CA . ILE A 1 83 ? 1.477 2.857 0.156 1.00 77.06 83 ILE A CA 1
ATOM 664 C C . ILE A 1 83 ? 0.289 3.021 1.110 1.00 77.06 83 ILE A C 1
ATOM 666 O O . ILE A 1 83 ? -0.675 2.265 1.034 1.00 77.06 83 ILE A O 1
ATOM 670 N N . GLN A 1 84 ? 0.315 4.039 1.969 1.00 79.25 84 GLN A N 1
ATOM 671 C CA . GLN A 1 84 ? -0.788 4.361 2.873 1.00 79.25 84 GLN A CA 1
ATOM 672 C C . GLN A 1 84 ? -2.054 4.801 2.126 1.00 79.25 84 GLN A C 1
ATOM 674 O O . GLN A 1 84 ? -3.156 4.440 2.532 1.00 79.25 84 GLN A O 1
ATOM 679 N N . GLN A 1 85 ? -1.905 5.528 1.017 1.00 74.50 85 GLN A N 1
ATOM 680 C CA . GLN A 1 85 ? -3.024 5.921 0.155 1.00 74.50 85 GLN A CA 1
ATOM 681 C C . GLN A 1 85 ? -3.615 4.735 -0.615 1.00 74.50 85 GLN A C 1
ATOM 683 O O . GLN A 1 85 ? -4.819 4.683 -0.846 1.00 74.50 85 GLN A O 1
ATOM 688 N N . THR A 1 86 ? -2.785 3.767 -0.996 1.00 74.25 86 THR A N 1
ATOM 689 C CA . THR A 1 86 ? -3.189 2.675 -1.897 1.00 74.25 86 THR A CA 1
ATOM 690 C C . THR A 1 86 ? -3.697 1.453 -1.141 1.00 74.25 86 THR A C 1
ATOM 692 O O . THR A 1 86 ? -4.639 0.800 -1.574 1.00 74.25 86 THR A O 1
ATOM 695 N N . LEU A 1 87 ? -3.167 1.215 0.059 1.00 73.38 87 LEU A N 1
ATOM 696 C CA . LEU A 1 87 ? -3.755 0.351 1.082 1.00 73.38 87 LEU A CA 1
ATOM 697 C C . LEU A 1 87 ? -4.468 1.211 2.133 1.00 73.38 87 LEU A C 1
ATOM 699 O O . LEU A 1 87 ? -4.183 1.105 3.331 1.00 73.38 87 LEU A O 1
ATOM 703 N N . SER A 1 88 ? -5.343 2.116 1.688 1.00 72.19 88 SER A N 1
ATOM 704 C CA . SER A 1 88 ? -6.091 2.993 2.591 1.00 72.19 88 SER A CA 1
ATOM 705 C C . SER A 1 88 ? -7.036 2.199 3.491 1.00 72.19 88 SER A C 1
ATOM 707 O O . SER A 1 88 ? -7.415 1.062 3.199 1.00 72.19 88 SER A O 1
ATOM 709 N N . LEU A 1 89 ? -7.456 2.819 4.594 1.00 63.88 89 LEU A N 1
ATOM 710 C CA . LEU A 1 89 ? -8.435 2.231 5.508 1.00 63.88 89 LEU A CA 1
ATOM 711 C C . LEU A 1 89 ? -9.743 1.864 4.784 1.00 63.88 89 LEU A C 1
ATOM 713 O O . LEU A 1 89 ? -10.383 0.884 5.142 1.00 63.88 89 LEU A O 1
ATOM 717 N N . ALA A 1 90 ? -10.115 2.607 3.736 1.00 64.00 90 ALA A N 1
ATOM 718 C CA . ALA A 1 90 ? -11.284 2.312 2.911 1.00 64.00 90 ALA A CA 1
ATOM 719 C C . ALA A 1 90 ? -11.132 0.995 2.129 1.00 64.00 90 ALA A C 1
ATOM 721 O O . ALA A 1 90 ? -12.076 0.211 2.065 1.00 64.00 90 ALA A O 1
ATOM 722 N N . PHE A 1 91 ? -9.935 0.711 1.607 1.00 70.31 91 PHE A N 1
ATOM 723 C CA . PHE A 1 91 ? -9.635 -0.578 0.982 1.00 70.31 91 PHE A CA 1
ATOM 724 C C . PHE A 1 91 ? -9.625 -1.719 2.013 1.00 70.31 91 PHE A C 1
ATOM 726 O O . PHE A 1 91 ? -10.193 -2.780 1.787 1.00 70.31 91 PHE A O 1
ATOM 733 N N . LEU A 1 92 ? -9.041 -1.503 3.194 1.00 68.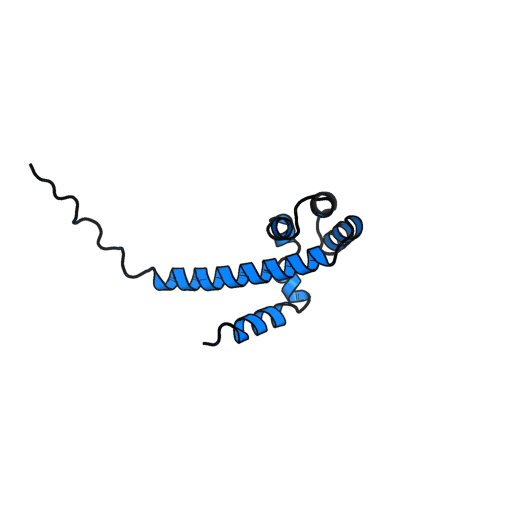19 92 LEU A N 1
ATOM 734 C CA . LEU A 1 92 ? -9.065 -2.516 4.258 1.00 68.19 92 LEU A CA 1
ATOM 735 C C . LEU A 1 92 ? -10.492 -2.793 4.770 1.00 68.19 92 LEU A C 1
ATOM 737 O O . LEU A 1 92 ? -10.819 -3.936 5.096 1.00 68.19 92 LEU A O 1
ATOM 741 N N . LYS A 1 93 ? -11.354 -1.768 4.784 1.00 65.94 93 LYS A N 1
ATOM 742 C CA . LYS A 1 93 ? -12.793 -1.893 5.051 1.00 65.94 93 LYS A CA 1
ATOM 743 C C . LYS A 1 93 ? -13.506 -2.720 3.988 1.00 65.94 93 LYS A C 1
ATOM 745 O O . LYS A 1 93 ? -14.276 -3.601 4.354 1.00 65.94 93 LYS A O 1
ATOM 750 N N . SER A 1 94 ? -13.222 -2.500 2.703 1.00 67.69 94 SER A N 1
ATOM 751 C CA . SER A 1 94 ? -13.873 -3.251 1.621 1.00 67.69 94 SER A CA 1
ATOM 752 C C . SER A 1 94 ? -13.447 -4.720 1.553 1.00 67.69 94 SER A C 1
ATOM 754 O O . SER A 1 94 ? -14.247 -5.564 1.163 1.00 67.69 94 SER A O 1
ATOM 756 N N . VAL A 1 95 ? -12.228 -5.052 1.989 1.00 69.06 95 VAL A N 1
ATOM 757 C CA . VAL A 1 95 ? -11.744 -6.445 2.083 1.00 69.06 95 VAL A CA 1
ATOM 758 C C . VAL A 1 95 ? -12.261 -7.158 3.351 1.00 69.06 95 VAL A C 1
ATOM 760 O O . VAL A 1 95 ? -12.002 -8.341 3.546 1.00 69.06 95 VAL A O 1
ATOM 763 N N . GLY A 1 96 ? -13.015 -6.475 4.223 1.00 64.62 96 GLY A N 1
ATOM 764 C CA . GLY A 1 96 ? -13.591 -7.065 5.441 1.00 64.62 96 GLY A CA 1
ATOM 765 C C . GLY A 1 96 ? -12.606 -7.214 6.611 1.00 64.62 96 GLY A C 1
ATOM 766 O O . GLY A 1 96 ? -12.970 -7.730 7.665 1.00 64.62 96 GLY A O 1
ATOM 767 N N . LEU A 1 97 ? -11.373 -6.712 6.479 1.00 60.84 97 LEU A N 1
ATOM 768 C CA . LEU A 1 97 ? -10.349 -6.741 7.538 1.00 60.84 97 LEU A CA 1
ATOM 769 C C . LEU A 1 97 ? -10.620 -5.755 8.679 1.00 60.84 97 LEU A C 1
ATOM 771 O O . LEU A 1 97 ? -10.015 -5.859 9.745 1.00 60.84 97 LEU A O 1
ATOM 775 N N . TYR A 1 98 ? -11.543 -4.816 8.482 1.00 57.97 98 TYR A N 1
ATOM 776 C CA . TYR A 1 98 ? -11.923 -3.851 9.511 1.00 57.97 98 TYR A CA 1
ATOM 777 C C . TYR A 1 98 ? -12.644 -4.508 10.701 1.00 57.97 98 TYR A C 1
ATOM 779 O O . TYR A 1 98 ? -12.431 -4.092 11.834 1.00 57.97 98 TYR A O 1
ATOM 787 N N . ALA A 1 99 ? -13.380 -5.606 10.484 1.00 59.81 99 ALA A N 1
ATOM 788 C CA . ALA A 1 99 ? -13.990 -6.376 11.573 1.00 59.81 99 ALA A CA 1
ATOM 789 C C . ALA A 1 99 ? -12.940 -7.039 12.486 1.00 59.81 99 ALA A C 1
ATOM 791 O O . ALA A 1 99 ? -13.138 -7.133 13.695 1.00 59.81 99 ALA A O 1
ATOM 792 N N . LEU A 1 100 ? -11.795 -7.450 11.923 1.00 62.38 100 LEU A N 1
ATOM 793 C CA . LEU A 1 100 ? -10.682 -8.010 12.694 1.00 62.38 100 LEU A CA 1
ATOM 794 C C . LEU A 1 100 ? -9.992 -6.928 13.531 1.00 62.38 100 LEU A C 1
ATOM 796 O O . LEU A 1 100 ? -9.649 -7.163 14.685 1.00 62.38 100 LEU A O 1
ATOM 800 N N . ARG A 1 101 ? -9.817 -5.735 12.953 1.00 66.56 101 ARG A N 1
ATOM 801 C CA . ARG A 1 101 ? -9.254 -4.569 13.639 1.00 66.56 101 ARG A CA 1
ATOM 802 C C . ARG A 1 101 ? -10.123 -4.147 14.822 1.00 66.56 101 ARG A C 1
ATOM 804 O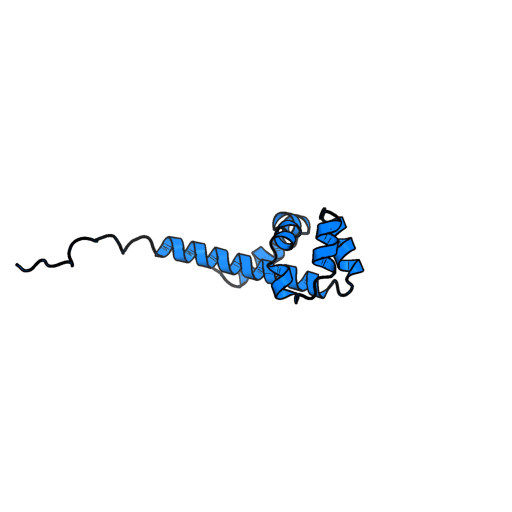 O . ARG A 1 101 ? -9.609 -4.012 15.927 1.00 66.56 101 ARG A O 1
ATOM 811 N N . ASP A 1 102 ? -11.420 -3.971 14.597 1.00 68.38 102 ASP A N 1
ATOM 812 C CA . ASP A 1 102 ? -12.352 -3.555 15.646 1.00 68.38 102 ASP A CA 1
ATOM 813 C C . ASP A 1 102 ? -12.516 -4.645 16.717 1.00 68.38 102 ASP A C 1
ATOM 815 O O . ASP A 1 102 ? -12.542 -4.335 17.907 1.00 68.38 102 ASP A O 1
ATOM 819 N N . GLY A 1 103 ? -12.530 -5.924 16.322 1.00 69.81 103 GLY A N 1
ATOM 820 C CA . GLY A 1 103 ? -12.513 -7.053 17.256 1.00 69.81 103 GLY A CA 1
ATOM 821 C C . GLY A 1 103 ? -11.241 -7.114 18.109 1.00 69.81 103 GLY A C 1
ATOM 822 O O . GLY A 1 103 ? -11.323 -7.356 19.310 1.00 69.81 103 GLY A O 1
ATOM 823 N N . TRP A 1 104 ? -10.072 -6.844 17.521 1.00 70.06 104 TRP A N 1
ATOM 824 C CA . TRP A 1 104 ? -8.792 -6.815 18.236 1.00 70.06 104 TRP A CA 1
ATOM 825 C C . TRP A 1 104 ? -8.705 -5.640 19.217 1.00 70.06 104 TRP A C 1
ATOM 827 O O . TRP A 1 104 ? -8.280 -5.823 20.356 1.00 70.06 104 TRP A O 1
ATOM 837 N N . ILE A 1 105 ? -9.160 -4.449 18.805 1.00 70.81 105 ILE A N 1
ATOM 838 C CA . ILE A 1 105 ? -9.225 -3.268 19.681 1.00 70.81 105 ILE A CA 1
ATOM 839 C C . ILE A 1 105 ? -10.172 -3.538 20.853 1.00 70.81 105 ILE A C 1
ATOM 841 O O . ILE A 1 105 ? -9.786 -3.318 21.996 1.00 70.81 105 ILE A O 1
ATOM 845 N N . LYS A 1 106 ? -11.360 -4.094 20.588 1.00 72.00 106 LYS A N 1
ATOM 846 C CA . LYS A 1 106 ? -12.330 -4.469 21.627 1.00 72.00 106 LYS A CA 1
ATOM 847 C C . LYS A 1 106 ? -11.783 -5.512 22.610 1.00 72.00 106 LYS A C 1
ATOM 849 O O . LYS A 1 106 ? -12.152 -5.492 23.777 1.00 72.00 106 LYS A O 1
ATOM 854 N N . LEU A 1 107 ? -10.931 -6.428 22.148 1.00 74.00 107 LEU A N 1
ATOM 855 C CA . LEU A 1 107 ? -10.330 -7.463 22.992 1.00 74.00 107 LEU A CA 1
ATOM 856 C C . LEU A 1 107 ? -9.227 -6.915 23.911 1.00 74.00 107 LEU A C 1
ATOM 858 O O . LEU A 1 107 ? -9.108 -7.365 25.047 1.00 74.00 107 LEU A O 1
ATOM 862 N N . HIS A 1 108 ? -8.404 -5.984 23.422 1.00 68.88 108 HIS A N 1
ATOM 863 C CA . HIS A 1 108 ? -7.235 -5.484 24.160 1.00 68.88 108 HIS A CA 1
ATOM 864 C C . HIS A 1 108 ? -7.463 -4.173 24.913 1.00 68.88 108 HIS A C 1
ATOM 866 O O . HIS A 1 108 ? -6.696 -3.868 25.823 1.00 68.88 108 HIS A O 1
ATOM 872 N N . TYR A 1 109 ? -8.517 -3.437 24.571 1.00 70.38 109 TYR A N 1
ATOM 873 C CA . TYR A 1 109 ? -8.968 -2.248 25.286 1.00 70.38 109 TYR A CA 1
ATOM 874 C C . TYR A 1 109 ? -10.452 -2.410 25.649 1.00 70.38 109 TYR A C 1
ATOM 876 O O . TYR A 1 109 ? -11.299 -1.736 25.059 1.00 70.38 109 TYR A O 1
ATOM 884 N N . PRO A 1 110 ? -10.798 -3.355 26.545 1.00 59.44 110 PRO A N 1
ATOM 885 C CA . PRO A 1 110 ? -12.127 -3.378 27.137 1.00 59.44 110 PRO A CA 1
ATOM 886 C C . PRO A 1 110 ? -12.298 -2.129 28.015 1.00 59.44 110 PRO A C 1
ATOM 888 O O . PRO A 1 110 ? -11.382 -1.779 28.759 1.00 59.44 110 PRO A O 1
ATOM 891 N N . GLU A 1 111 ? -13.438 -1.450 27.868 1.00 58.47 111 GLU A N 1
ATOM 892 C CA . GLU A 1 111 ? -13.883 -0.356 28.752 1.00 58.47 111 GLU A CA 1
ATOM 893 C C . GLU A 1 111 ? -13.909 -0.787 30.227 1.00 58.47 111 GLU A C 1
ATOM 895 O O . GLU A 1 111 ? -14.32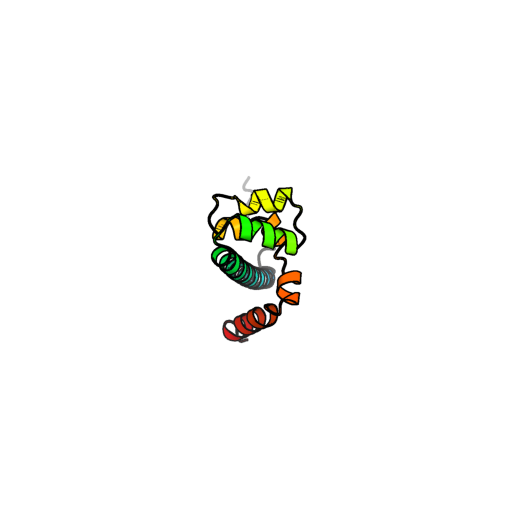0 -1.944 30.494 1.00 58.47 111 GLU A O 1
#

Foldseek 3Di:
DDDDPPPPDPDPDPDPPVVVVVVVVVVLLLVVQLVVQLVVVVVQPALVSQLVVLVVLVQDNVVSNVLSPDPDHSNVSSPDVSNCVSSDPVVCVVVVVVVVVVVVCCVVDPD

Radius of gyration: 21.22 Å; chains: 1; bounding box: 29×60×54 Å

Secondary structure (DSSP, 8-state):
------SS---SSSSHHHHHHHHHHHHHHHHHHHHHHHHHHHH--SHHHHHHHHHHTT--HHHHHHHHT--S-HHHHHT-HHHHHHT-HHHHHHTTTHHHHHHHHHHHS--

Sequence (111 aa):
MNHNWAEKHPRFGQGQALTSALTSLGTVSLDLDHWIRMAYWRQWRKPRTKVRNLMKLGVHVQAAVAYGITTKGPWRSSKSPGIQQTLSLAFLKSVGLYALRDGWIKLHYPE